Protein AF-A0A3D3JMY3-F1 (afdb_monomer_lite)

Secondary structure (DSSP, 8-state):
---------HHHHHHHHHHHHHHTTTTTTT--SPEEEE-TTSEEEEE-TTT--EEEEEEEGGGT--

Structure (mmCIF, N/CA/C/O backbone):
data_AF-A0A3D3JMY3-F1
#
_entry.id   AF-A0A3D3JMY3-F1
#
loop_
_atom_site.group_PDB
_atom_site.id
_atom_site.type_symbol
_atom_site.label_atom_id
_atom_site.label_alt_id
_atom_site.label_comp_id
_atom_site.label_asym_id
_atom_site.label_entity_id
_atom_site.label_seq_id
_atom_site.pdbx_PDB_ins_code
_atom_site.Cartn_x
_atom_site.Cartn_y
_atom_site.Cartn_z
_atom_site.occupancy
_atom_site.B_iso_or_equiv
_atom_site.auth_seq_id
_atom_site.auth_comp_id
_atom_site.auth_asym_id
_atom_site.auth_atom_id
_atom_site.pdbx_PDB_model_num
ATOM 1 N N . MET A 1 1 ? 11.488 -11.520 6.438 1.00 33.06 1 MET A N 1
ATOM 2 C CA . MET A 1 1 ? 11.988 -10.253 7.026 1.00 33.06 1 MET A CA 1
ATOM 3 C C . MET A 1 1 ? 11.466 -9.119 6.164 1.00 33.06 1 MET A C 1
ATOM 5 O O . MET A 1 1 ? 11.721 -9.149 4.974 1.00 33.06 1 MET A O 1
ATOM 9 N N . ILE A 1 2 ? 10.722 -8.156 6.712 1.00 39.91 2 ILE A N 1
ATOM 10 C CA . ILE A 1 2 ? 10.255 -7.000 5.928 1.00 39.91 2 ILE A CA 1
ATOM 11 C C . ILE A 1 2 ? 11.457 -6.062 5.775 1.00 39.91 2 ILE A C 1
ATOM 13 O O . ILE A 1 2 ? 11.916 -5.503 6.775 1.00 39.91 2 ILE A O 1
ATOM 17 N N . ARG A 1 3 ? 12.013 -5.927 4.563 1.00 38.06 3 ARG A N 1
ATOM 18 C CA . ARG A 1 3 ? 13.048 -4.924 4.271 1.00 38.06 3 ARG A CA 1
ATOM 19 C C . ARG A 1 3 ? 12.444 -3.542 4.530 1.00 38.06 3 ARG A C 1
ATOM 21 O O . ARG A 1 3 ? 11.706 -3.011 3.711 1.00 38.06 3 ARG A O 1
ATOM 28 N N . LYS A 1 4 ? 12.737 -2.950 5.691 1.00 44.47 4 LYS A N 1
ATOM 29 C CA . LYS A 1 4 ? 12.585 -1.503 5.875 1.00 44.47 4 LYS A CA 1
ATOM 30 C C . LYS A 1 4 ? 13.603 -0.852 4.950 1.00 44.47 4 LYS A C 1
ATOM 32 O O . LYS A 1 4 ? 14.803 -1.011 5.177 1.00 44.47 4 LYS A O 1
ATOM 37 N N . LEU A 1 5 ? 13.123 -0.175 3.913 1.00 47.28 5 LEU A N 1
ATOM 38 C CA . LEU A 1 5 ? 13.950 0.656 3.049 1.00 47.28 5 LEU A CA 1
ATOM 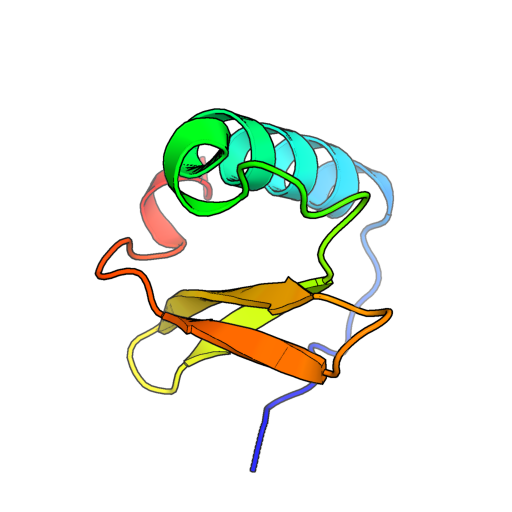39 C C . LEU A 1 5 ? 14.764 1.618 3.930 1.00 47.28 5 LEU A C 1
ATOM 41 O O . LEU A 1 5 ? 14.217 2.473 4.627 1.00 47.28 5 LEU A O 1
ATOM 45 N N . LYS A 1 6 ? 16.084 1.402 3.949 1.00 39.94 6 LYS A N 1
ATOM 46 C CA . LYS A 1 6 ? 17.056 2.474 4.168 1.00 39.94 6 LYS A CA 1
ATOM 47 C C . LYS A 1 6 ? 16.916 3.457 2.998 1.00 39.94 6 LYS A C 1
ATOM 49 O O . LYS A 1 6 ? 16.571 3.004 1.911 1.00 39.94 6 LYS A O 1
ATOM 54 N N . THR A 1 7 ? 17.278 4.722 3.247 1.00 41.25 7 THR A N 1
ATOM 55 C CA . THR A 1 7 ? 17.497 5.819 2.270 1.00 41.25 7 THR A CA 1
ATOM 56 C C . THR A 1 7 ? 16.302 6.789 2.191 1.00 41.25 7 THR A C 1
ATOM 58 O O . THR A 1 7 ? 15.219 6.420 1.765 1.00 41.25 7 THR A O 1
ATOM 61 N N . THR A 1 8 ? 16.340 7.938 2.884 1.00 46.81 8 THR A N 1
ATOM 62 C CA . THR A 1 8 ? 16.772 9.265 2.371 1.00 46.81 8 THR A CA 1
ATOM 63 C C . THR A 1 8 ? 16.183 9.620 1.002 1.00 46.81 8 THR A C 1
ATOM 65 O O . THR A 1 8 ? 16.886 9.435 0.027 1.00 46.81 8 THR A O 1
ATOM 68 N N . GLU A 1 9 ? 14.939 10.133 0.941 1.00 44.72 9 GLU A N 1
ATOM 69 C CA . GLU A 1 9 ? 14.346 10.876 -0.204 1.00 44.72 9 GLU A CA 1
ATOM 70 C C . GLU A 1 9 ? 12.897 11.335 0.121 1.00 44.72 9 GLU A C 1
ATOM 72 O O . GLU A 1 9 ? 11.907 10.890 -0.462 1.00 44.72 9 GLU A O 1
ATOM 77 N N . ASP A 1 10 ? 12.742 12.222 1.111 1.00 54.09 10 ASP A N 1
ATOM 78 C CA . ASP A 1 10 ? 11.442 12.651 1.674 1.00 54.09 10 ASP A CA 1
ATOM 79 C C . ASP A 1 10 ? 10.405 13.149 0.637 1.00 54.09 10 ASP A C 1
ATOM 81 O O . ASP A 1 10 ? 9.199 12.995 0.832 1.00 54.09 10 ASP A O 1
ATOM 85 N N . GLY A 1 11 ? 10.843 13.719 -0.491 1.00 51.03 11 GLY A N 1
ATOM 86 C CA . GLY A 1 11 ? 9.949 14.286 -1.511 1.00 51.03 11 GLY A CA 1
ATOM 87 C C . GLY A 1 11 ? 9.396 13.274 -2.522 1.00 51.03 11 GLY A C 1
ATOM 88 O O . GLY A 1 11 ? 8.202 13.305 -2.840 1.00 51.03 11 GLY A O 1
ATOM 89 N N . TRP A 1 12 ? 10.246 12.375 -3.023 1.00 56.34 12 TRP A N 1
ATOM 90 C CA . TRP A 1 12 ? 9.864 11.342 -3.995 1.00 56.34 12 TRP A CA 1
ATOM 91 C C . TRP A 1 12 ? 8.969 10.291 -3.333 1.00 56.34 12 TRP A C 1
ATOM 93 O O . TRP A 1 12 ? 7.879 9.985 -3.827 1.00 56.34 12 TRP A O 1
ATOM 103 N N . HIS A 1 13 ? 9.338 9.881 -2.114 1.00 67.00 13 HIS A N 1
ATOM 104 C CA . HIS A 1 13 ? 8.5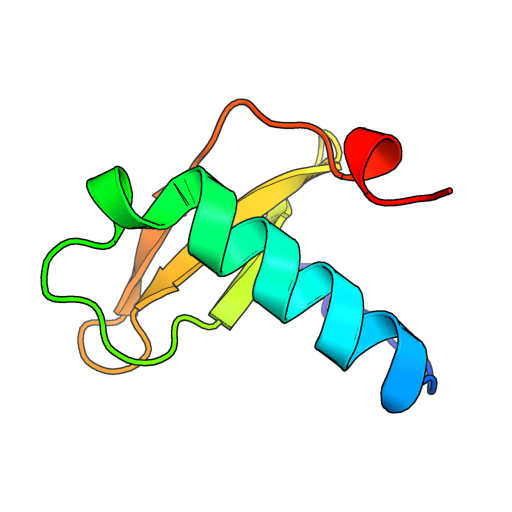50 8.954 -1.310 1.00 67.00 13 HIS A CA 1
ATOM 105 C C . HIS A 1 13 ? 7.152 9.505 -0.993 1.00 67.00 13 HIS A C 1
ATOM 107 O O . HIS A 1 13 ? 6.175 8.762 -1.043 1.00 67.00 13 HIS A O 1
ATOM 113 N N . TYR A 1 14 ? 7.012 10.810 -0.721 1.00 70.44 14 TYR A N 1
ATOM 114 C CA . TYR A 1 14 ? 5.705 11.410 -0.431 1.00 70.44 14 TYR A CA 1
ATOM 115 C C . TYR A 1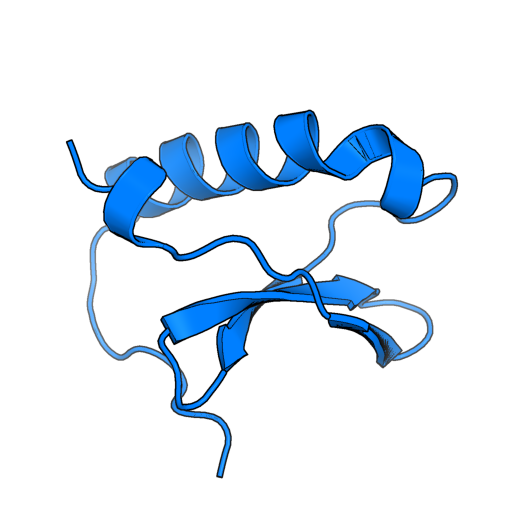 14 ? 4.759 11.389 -1.641 1.00 70.44 14 TYR A C 1
ATOM 117 O O . TYR A 1 14 ? 3.582 11.043 -1.498 1.00 70.44 14 TYR A O 1
ATOM 125 N N . LYS A 1 15 ? 5.256 11.732 -2.838 1.00 77.25 15 LYS A N 1
ATOM 126 C CA . LYS A 1 15 ? 4.439 11.750 -4.065 1.00 77.25 15 LYS A CA 1
ATOM 127 C C . LYS A 1 15 ? 3.990 10.348 -4.469 1.00 77.25 15 LYS A C 1
ATOM 129 O O . LYS A 1 15 ? 2.799 10.149 -4.709 1.00 77.25 15 LYS A O 1
ATOM 134 N N . ILE A 1 16 ? 4.909 9.385 -4.487 1.00 81.50 16 ILE A N 1
ATOM 135 C CA . ILE A 1 16 ? 4.597 7.994 -4.839 1.00 81.50 16 ILE A CA 1
ATOM 136 C C . ILE A 1 16 ? 3.665 7.373 -3.812 1.00 81.50 16 ILE A C 1
ATOM 138 O O . ILE A 1 16 ? 2.638 6.812 -4.183 1.00 81.50 16 ILE A O 1
ATOM 142 N N . LYS A 1 17 ? 3.940 7.563 -2.516 1.00 82.31 17 LYS A N 1
ATOM 143 C CA . LYS A 1 17 ? 3.057 7.086 -1.448 1.00 82.31 17 LYS A CA 1
ATOM 144 C C . LYS A 1 17 ? 1.637 7.620 -1.613 1.00 82.31 17 LYS A C 1
ATOM 146 O O . LYS A 1 17 ? 0.683 6.864 -1.462 1.00 82.31 17 LYS A O 1
ATOM 151 N N . LYS A 1 18 ? 1.478 8.905 -1.945 1.00 85.12 18 LYS A N 1
ATOM 152 C CA . LYS A 1 18 ? 0.156 9.491 -2.192 1.00 85.12 18 LYS A CA 1
ATOM 153 C C . LYS A 1 18 ? -0.535 8.853 -3.399 1.00 85.12 18 LYS A C 1
ATOM 155 O O . LYS A 1 18 ? -1.720 8.556 -3.301 1.00 85.12 18 LYS A O 1
ATOM 160 N N . LYS A 1 19 ? 0.192 8.627 -4.498 1.00 88.31 19 LYS A N 1
ATOM 161 C CA . LYS A 1 19 ? -0.337 7.985 -5.712 1.00 88.31 19 LYS A CA 1
ATOM 162 C C . LYS A 1 19 ? -0.786 6.546 -5.434 1.00 88.31 19 LYS A C 1
ATOM 164 O O . LYS A 1 19 ? -1.913 6.205 -5.754 1.00 88.31 19 LYS A O 1
ATOM 169 N N . ILE A 1 20 ? 0.038 5.764 -4.737 1.00 88.31 2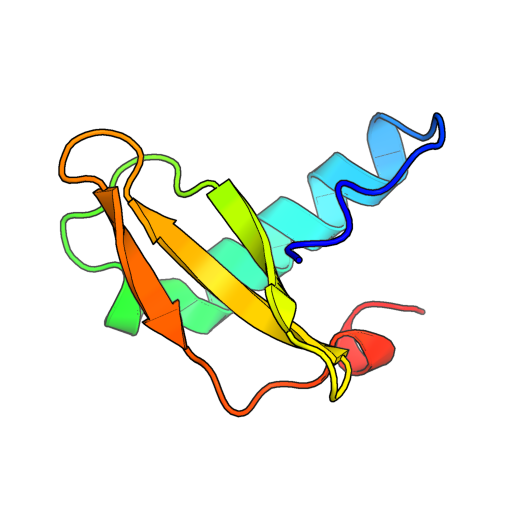0 ILE A N 1
ATOM 170 C CA . ILE A 1 20 ? -0.276 4.395 -4.303 1.00 88.31 20 ILE A CA 1
ATOM 171 C C . ILE A 1 20 ? -1.542 4.354 -3.430 1.00 88.31 20 ILE A C 1
ATOM 173 O O . ILE A 1 20 ? -2.408 3.501 -3.605 1.00 88.31 20 ILE A O 1
ATOM 177 N N . ILE A 1 21 ? -1.658 5.273 -2.465 1.00 87.62 21 ILE A N 1
ATOM 178 C CA . ILE A 1 21 ? -2.831 5.340 -1.580 1.00 87.62 21 ILE A CA 1
ATOM 179 C C . ILE A 1 21 ? -4.095 5.701 -2.366 1.00 87.62 21 ILE A C 1
ATOM 181 O O . ILE A 1 21 ? -5.158 5.163 -2.066 1.00 87.62 21 ILE A O 1
ATOM 185 N N . ASP A 1 22 ? -3.992 6.606 -3.340 1.00 88.88 22 ASP A N 1
ATOM 186 C CA . ASP A 1 22 ? -5.127 7.000 -4.178 1.00 88.88 22 ASP A CA 1
ATOM 187 C C . ASP A 1 22 ? -5.588 5.854 -5.092 1.00 88.88 22 ASP A C 1
ATOM 189 O O . ASP A 1 22 ? -6.784 5.563 -5.138 1.00 88.88 22 ASP A O 1
ATOM 193 N N . ASP A 1 23 ? -4.646 5.148 -5.722 1.00 89.94 23 ASP A N 1
ATOM 194 C CA . ASP A 1 23 ? -4.915 4.008 -6.611 1.00 89.94 23 ASP A CA 1
ATOM 195 C C . ASP A 1 23 ? -5.603 2.850 -5.869 1.00 89.94 23 ASP A C 1
ATOM 197 O O . ASP A 1 23 ? -6.509 2.191 -6.377 1.00 89.94 23 ASP A O 1
ATOM 201 N N . HIS A 1 24 ? -5.248 2.658 -4.597 1.00 88.81 24 HIS A N 1
ATOM 202 C CA . HIS A 1 24 ? -5.805 1.607 -3.748 1.00 88.81 24 HIS A CA 1
ATOM 203 C C . HIS A 1 24 ? -6.833 2.104 -2.724 1.00 88.81 24 HIS A C 1
ATOM 205 O O . HIS A 1 24 ? -7.166 1.381 -1.776 1.00 88.81 24 HIS A O 1
ATOM 211 N N . LYS A 1 25 ? -7.388 3.311 -2.898 1.00 87.38 25 LYS A N 1
ATOM 212 C CA . LYS A 1 25 ? -8.348 3.901 -1.946 1.00 87.38 25 LYS A CA 1
ATOM 213 C C . LYS A 1 25 ? -9.580 3.027 -1.706 1.00 87.38 25 LYS A C 1
ATOM 215 O O . LYS A 1 25 ? -10.131 3.029 -0.608 1.00 87.38 25 LYS A O 1
ATOM 220 N N . ASP A 1 26 ? -10.000 2.262 -2.715 1.00 87.69 26 ASP A N 1
ATOM 221 C CA . ASP A 1 26 ? -11.147 1.359 -2.619 1.00 87.69 26 ASP A CA 1
ATOM 222 C C . ASP A 1 26 ? -10.890 0.184 -1.671 1.00 87.69 26 ASP A C 1
ATOM 224 O O . ASP A 1 26 ? -11.787 -0.205 -0.921 1.00 87.69 26 ASP A O 1
ATOM 228 N N . ILE A 1 27 ? -9.655 -0.326 -1.640 1.00 85.38 27 ILE A N 1
ATOM 229 C CA . ILE A 1 27 ? -9.213 -1.373 -0.704 1.00 85.38 27 ILE A CA 1
ATOM 230 C C . ILE A 1 27 ? -9.027 -0.777 0.699 1.00 85.38 27 ILE A C 1
ATOM 232 O O . ILE A 1 27 ? -9.277 -1.433 1.710 1.00 85.38 27 ILE A O 1
ATOM 236 N N . LEU A 1 28 ? -8.640 0.497 0.759 1.00 85.19 28 LEU A N 1
ATOM 237 C CA . LEU A 1 28 ? -8.416 1.267 1.979 1.00 85.19 28 LEU A CA 1
ATOM 238 C C . LEU A 1 28 ? -9.686 1.927 2.540 1.00 85.19 28 LEU A C 1
ATOM 240 O O . LEU A 1 28 ? -9.582 2.847 3.353 1.00 85.19 28 LEU A O 1
ATOM 244 N N . LYS A 1 29 ? -10.893 1.491 2.156 1.00 84.00 29 LYS A N 1
ATOM 245 C CA . LYS A 1 29 ? -12.142 2.045 2.709 1.00 84.00 29 LYS A CA 1
ATOM 246 C C . LYS A 1 29 ? -12.166 1.912 4.235 1.00 84.00 29 LYS A C 1
ATOM 248 O O . LYS A 1 29 ? -12.271 0.818 4.779 1.00 84.00 29 LYS A O 1
ATOM 253 N N . GLY A 1 30 ? -12.070 3.052 4.920 1.00 82.81 30 GLY A N 1
ATOM 254 C CA . GLY A 1 30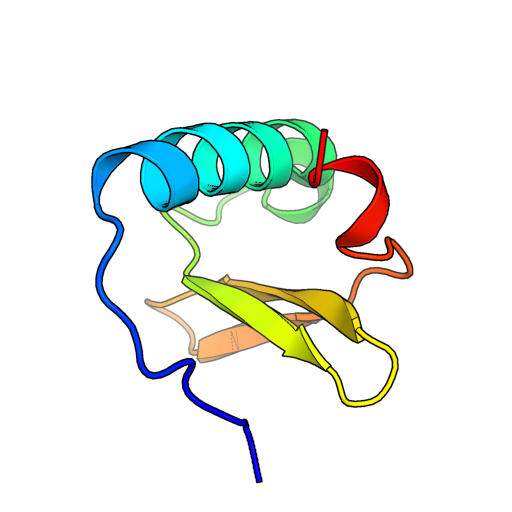 ? -12.016 3.135 6.385 1.00 82.81 30 GLY A CA 1
ATOM 255 C C . GLY A 1 30 ? -10.608 3.087 6.993 1.00 82.81 30 GLY A C 1
ATOM 256 O O . GLY A 1 30 ? -10.479 3.233 8.204 1.00 82.81 30 GLY A O 1
ATOM 257 N N . VAL A 1 31 ? -9.557 2.947 6.182 1.00 84.62 31 VAL A N 1
ATOM 258 C CA . VAL A 1 31 ? -8.153 2.970 6.616 1.00 84.62 31 VAL A CA 1
ATOM 259 C C . VAL A 1 31 ? -7.601 4.382 6.465 1.00 84.62 31 VAL A C 1
ATOM 261 O O . VAL A 1 31 ? -7.467 4.911 5.361 1.00 84.62 31 VAL A O 1
ATOM 264 N N . ARG A 1 32 ? -7.250 5.017 7.586 1.00 80.00 32 ARG A N 1
ATOM 265 C CA . ARG A 1 32 ? -6.692 6.374 7.587 1.00 80.00 32 ARG A CA 1
ATOM 266 C C . ARG A 1 32 ? -5.167 6.319 7.648 1.00 80.00 32 ARG A C 1
ATOM 268 O O . ARG A 1 32 ? -4.603 5.921 8.661 1.00 80.00 32 ARG A O 1
ATOM 275 N N . ASN A 1 33 ? -4.517 6.813 6.594 1.00 80.50 33 ASN A N 1
ATOM 276 C CA . ASN A 1 33 ? -3.058 6.948 6.489 1.00 80.50 33 ASN A CA 1
ATOM 277 C C . ASN A 1 33 ? -2.300 5.611 6.649 1.00 80.50 33 ASN A C 1
ATOM 279 O O . ASN A 1 33 ? -1.560 5.435 7.625 1.00 80.50 33 ASN A O 1
ATOM 283 N N . PRO A 1 34 ? -2.482 4.662 5.712 1.00 86.88 34 PRO A N 1
ATOM 284 C CA . PRO A 1 34 ? -1.761 3.398 5.754 1.00 86.88 34 PRO A CA 1
ATOM 285 C C . PRO A 1 34 ? -0.250 3.608 5.590 1.00 86.88 34 PRO A C 1
ATOM 287 O O . PRO A 1 34 ? 0.226 4.552 4.946 1.00 86.88 34 PRO A O 1
ATOM 290 N N . ASP A 1 35 ? 0.518 2.692 6.166 1.00 86.69 35 ASP A N 1
ATOM 291 C CA . ASP A 1 35 ? 1.913 2.507 5.798 1.00 86.69 35 ASP A CA 1
ATOM 292 C C . ASP A 1 35 ? 1.981 1.769 4.460 1.00 86.69 35 ASP A C 1
ATOM 294 O O . ASP A 1 35 ? 1.262 0.798 4.239 1.00 86.69 35 ASP A O 1
ATOM 298 N N . VAL A 1 36 ? 2.850 2.244 3.573 1.00 86.31 36 VAL A N 1
ATOM 299 C CA . VAL A 1 36 ? 3.152 1.588 2.301 1.00 86.31 36 VAL A CA 1
ATOM 300 C C . VAL A 1 36 ? 4.463 0.840 2.484 1.00 86.31 36 VAL A C 1
ATOM 302 O O . VAL A 1 36 ? 5.419 1.384 3.040 1.00 86.31 36 VAL A O 1
ATOM 305 N N . GLY A 1 37 ? 4.499 -0.410 2.053 1.00 85.44 37 GLY A N 1
ATOM 306 C CA . GLY A 1 37 ? 5.708 -1.213 1.966 1.00 85.44 37 GLY A CA 1
ATOM 307 C C . GLY A 1 37 ? 5.689 -2.057 0.704 1.00 85.44 37 GLY A C 1
ATOM 308 O O . GLY A 1 37 ? 4.788 -1.916 -0.122 1.00 85.44 37 GLY A O 1
ATOM 309 N N . PHE A 1 38 ? 6.651 -2.970 0.609 1.00 86.38 38 PHE A N 1
ATOM 310 C CA . PHE A 1 38 ? 6.797 -3.871 -0.530 1.00 86.38 38 PHE A CA 1
ATOM 311 C C . PHE A 1 38 ? 7.017 -5.304 -0.052 1.00 86.38 38 PHE A C 1
ATOM 313 O O . PHE A 1 38 ? 7.605 -5.517 1.019 1.00 86.38 38 PHE A O 1
ATOM 320 N N . ASP A 1 39 ? 6.495 -6.273 -0.799 1.00 84.50 39 ASP A N 1
ATOM 321 C CA . ASP A 1 39 ? 6.781 -7.689 -0.580 1.00 84.50 39 ASP A CA 1
ATOM 322 C C . ASP A 1 39 ? 8.072 -8.135 -1.300 1.00 84.50 39 ASP A C 1
ATOM 324 O O . ASP A 1 39 ? 8.793 -7.320 -1.867 1.00 84.50 39 ASP A O 1
ATOM 328 N N . GLU A 1 40 ? 8.415 -9.423 -1.221 1.00 83.25 40 GLU A N 1
ATOM 329 C CA . GLU A 1 40 ? 9.650 -9.961 -1.819 1.00 83.25 40 GLU A CA 1
ATOM 330 C C . GLU A 1 40 ? 9.620 -9.995 -3.353 1.00 83.25 40 GLU A C 1
ATOM 332 O O . GLU A 1 40 ? 10.679 -10.055 -3.970 1.00 83.25 40 GLU A O 1
ATOM 337 N N . ALA A 1 41 ? 8.431 -9.939 -3.955 1.00 85.62 41 ALA A N 1
ATOM 338 C CA . ALA A 1 41 ? 8.225 -9.790 -5.391 1.00 85.62 41 ALA A CA 1
ATOM 339 C C . ALA A 1 41 ? 8.018 -8.323 -5.818 1.00 85.62 41 ALA A C 1
ATOM 341 O O . ALA A 1 41 ? 7.527 -8.077 -6.917 1.00 85.62 41 ALA A O 1
ATOM 342 N N . ASP A 1 42 ? 8.373 -7.362 -4.957 1.00 84.62 42 ASP A N 1
ATOM 343 C CA . ASP A 1 42 ? 8.267 -5.923 -5.216 1.00 84.62 42 ASP A CA 1
ATOM 344 C C . ASP A 1 42 ? 6.832 -5.433 -5.510 1.00 84.62 42 ASP A C 1
ATOM 346 O O . ASP A 1 42 ? 6.637 -4.370 -6.106 1.00 84.62 42 ASP A O 1
ATOM 350 N N . ASN A 1 43 ? 5.799 -6.149 -5.044 1.00 88.44 43 ASN A N 1
ATOM 351 C CA . ASN A 1 43 ? 4.433 -5.631 -5.060 1.00 88.44 43 ASN A CA 1
ATOM 352 C C . ASN A 1 43 ? 4.157 -4.773 -3.833 1.00 88.44 43 ASN A C 1
ATOM 354 O O . ASN A 1 43 ? 4.691 -4.967 -2.736 1.00 88.44 43 ASN A O 1
ATOM 358 N N . VAL A 1 44 ? 3.280 -3.801 -4.032 1.00 88.94 44 VAL A N 1
ATOM 359 C CA . VAL A 1 44 ? 2.819 -2.886 -3.004 1.00 88.94 44 VAL A CA 1
ATOM 360 C C . VAL A 1 44 ? 2.068 -3.663 -1.921 1.00 88.94 44 VAL A C 1
ATOM 362 O O . VAL A 1 44 ? 1.145 -4.443 -2.156 1.00 88.94 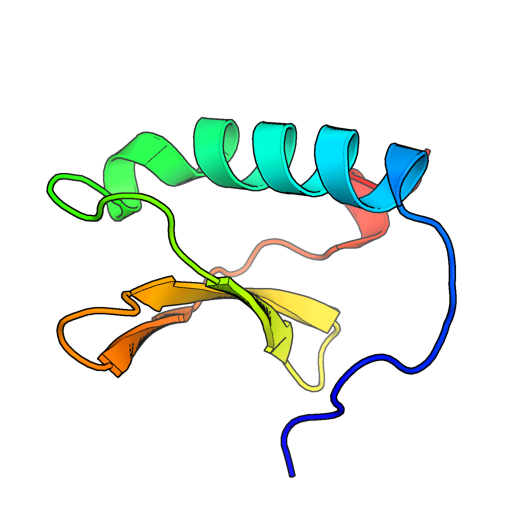44 VAL A O 1
ATOM 365 N N . ILE A 1 45 ? 2.424 -3.384 -0.673 1.00 90.25 45 ILE A N 1
ATOM 366 C CA . ILE A 1 45 ? 1.644 -3.785 0.492 1.00 90.25 45 ILE A CA 1
ATOM 367 C C . ILE A 1 45 ? 1.215 -2.547 1.266 1.00 90.25 45 ILE A C 1
ATOM 369 O O . ILE A 1 45 ? 1.988 -1.618 1.501 1.00 90.25 45 ILE A O 1
ATOM 373 N N . LEU A 1 46 ? -0.038 -2.546 1.699 1.00 89.94 46 LEU A N 1
ATOM 374 C CA . LEU A 1 46 ? -0.629 -1.469 2.475 1.00 89.94 46 LEU A CA 1
ATOM 375 C C . LEU A 1 46 ? -0.926 -1.987 3.869 1.00 89.94 46 LEU A C 1
ATOM 377 O O . LEU A 1 46 ? -1.566 -3.021 4.038 1.00 89.94 46 LEU A O 1
ATOM 381 N N . ARG A 1 47 ? -0.469 -1.286 4.897 1.00 88.62 47 ARG A N 1
ATOM 382 C CA . ARG A 1 47 ? -0.693 -1.674 6.285 1.00 88.62 47 ARG A CA 1
ATOM 383 C C . ARG A 1 47 ? -1.465 -0.594 7.014 1.00 88.62 47 ARG A C 1
ATOM 385 O O . ARG A 1 47 ? -1.015 0.542 7.125 1.00 88.62 47 ARG A O 1
ATOM 392 N N . ASP A 1 48 ? -2.603 -0.970 7.573 1.00 89.00 48 ASP A N 1
ATOM 393 C CA . ASP A 1 48 ? -3.332 -0.121 8.497 1.00 89.00 48 ASP A CA 1
ATOM 394 C C . ASP A 1 48 ? -2.550 -0.010 9.817 1.00 89.00 48 ASP A C 1
ATOM 396 O O . ASP A 1 48 ? -2.211 -1.011 10.457 1.00 89.00 48 ASP A O 1
ATOM 400 N N . ARG A 1 49 ? -2.221 1.225 10.213 1.00 83.44 49 ARG A N 1
ATOM 401 C CA . ARG A 1 49 ? -1.381 1.495 11.392 1.00 83.44 49 ARG A CA 1
ATOM 402 C C . ARG A 1 49 ? -2.132 1.315 12.710 1.00 83.44 49 ARG A C 1
ATOM 404 O O . ARG A 1 49 ? -1.489 1.112 13.733 1.00 83.44 49 ARG A O 1
ATOM 411 N N . GLN A 1 50 ? -3.462 1.411 12.694 1.00 85.62 50 GLN A N 1
ATOM 412 C CA . GLN A 1 50 ? -4.299 1.349 13.895 1.00 85.62 50 GLN A CA 1
ATOM 413 C C . GLN A 1 50 ? -4.585 -0.095 14.315 1.00 85.62 50 GLN A C 1
ATOM 415 O O . GLN A 1 50 ? -4.470 -0.448 15.482 1.00 85.62 50 GLN A O 1
ATOM 420 N N . THR A 1 51 ? -4.939 -0.931 13.348 1.00 86.62 51 THR A N 1
ATOM 421 C CA . THR A 1 51 ? -5.340 -2.333 13.506 1.00 86.62 51 THR A CA 1
ATOM 422 C C . THR A 1 51 ? -4.193 -3.299 13.233 1.00 86.62 51 THR A C 1
ATOM 424 O O . THR A 1 51 ? -4.258 -4.466 13.609 1.00 86.62 51 THR A O 1
ATOM 427 N N . GLY A 1 52 ? -3.140 -2.842 12.548 1.00 85.19 52 GLY A N 1
ATOM 428 C CA . GLY A 1 52 ? -2.034 -3.684 12.105 1.00 85.19 52 GLY A CA 1
ATOM 429 C C . GLY A 1 52 ? -2.362 -4.560 10.894 1.00 85.19 52 GLY A C 1
ATOM 430 O O . GLY A 1 52 ? -1.484 -5.308 10.462 1.00 85.19 52 GLY A O 1
ATOM 431 N N . LYS A 1 53 ? -3.575 -4.467 10.333 1.00 87.75 53 LYS A N 1
ATOM 432 C CA . LYS A 1 53 ? -4.016 -5.261 9.183 1.00 87.75 53 LYS A CA 1
ATOM 433 C C . LYS A 1 53 ? -3.194 -4.925 7.940 1.00 87.75 53 LYS A C 1
ATOM 435 O O . LYS A 1 53 ? -3.024 -3.757 7.600 1.00 87.75 53 LYS A O 1
ATOM 440 N N . THR A 1 54 ? -2.720 -5.953 7.243 1.00 90.06 54 THR A N 1
ATOM 441 C CA . THR A 1 54 ? -2.010 -5.811 5.967 1.00 90.06 54 THR A CA 1
ATOM 442 C C . THR A 1 54 ? -2.919 -6.207 4.811 1.00 90.06 54 THR A C 1
ATOM 444 O O . THR A 1 54 ? -3.524 -7.277 4.823 1.00 90.06 54 THR A O 1
ATOM 447 N N . PHE A 1 55 ? -2.980 -5.346 3.808 1.00 88.56 55 PHE A N 1
ATOM 448 C CA . PHE A 1 55 ? -3.621 -5.546 2.521 1.00 88.56 55 PHE A CA 1
ATOM 449 C C . PHE A 1 55 ? -2.506 -5.732 1.499 1.00 88.56 55 PHE A C 1
ATOM 451 O O . PHE A 1 55 ? -1.669 -4.848 1.315 1.00 88.56 55 PHE A O 1
ATOM 458 N N . ARG A 1 56 ? -2.453 -6.913 0.893 1.00 88.44 56 ARG A N 1
ATOM 459 C CA . ARG A 1 56 ? -1.528 -7.184 -0.206 1.00 88.44 56 ARG A CA 1
ATOM 460 C C . ARG A 1 56 ? -2.201 -6.770 -1.502 1.00 88.44 56 ARG A C 1
ATOM 462 O O . ARG A 1 56 ? -3.400 -7.008 -1.647 1.00 88.44 56 ARG A O 1
ATOM 469 N N . THR A 1 57 ? -1.447 -6.151 -2.395 1.00 85.75 57 THR A N 1
ATOM 470 C CA . THR A 1 57 ? -1.898 -5.877 -3.755 1.00 85.75 57 THR A CA 1
ATOM 471 C C . THR A 1 57 ? -1.013 -6.653 -4.724 1.00 85.75 57 THR A C 1
ATOM 473 O O . THR A 1 57 ? 0.125 -6.989 -4.401 1.00 85.75 57 THR A O 1
ATOM 476 N N . ASP A 1 58 ? -1.538 -6.949 -5.909 1.00 89.00 58 ASP A N 1
ATOM 477 C CA . ASP A 1 58 ? -0.779 -7.543 -7.018 1.00 89.00 58 ASP A CA 1
ATOM 478 C C . ASP A 1 58 ? -0.143 -6.449 -7.897 1.00 89.00 58 ASP A C 1
ATOM 480 O O . ASP A 1 58 ? 0.018 -6.600 -9.106 1.00 89.00 58 ASP A O 1
ATOM 484 N N . THR A 1 59 ? 0.125 -5.284 -7.302 1.00 88.75 59 THR A N 1
ATOM 485 C CA . THR A 1 59 ? 0.557 -4.083 -8.014 1.00 88.75 59 THR A CA 1
ATOM 486 C C . THR A 1 59 ? 2.055 -3.882 -7.812 1.00 88.75 59 THR A C 1
ATOM 488 O O . THR A 1 59 ? 2.455 -3.550 -6.696 1.00 88.75 59 THR A O 1
ATOM 491 N N . PRO A 1 60 ? 2.890 -4.050 -8.849 1.00 88.56 60 PRO A N 1
ATOM 492 C CA . PRO A 1 60 ? 4.335 -3.892 -8.717 1.00 88.56 60 PRO A CA 1
ATOM 493 C C . PRO A 1 60 ? 4.725 -2.417 -8.519 1.00 88.56 60 PRO A C 1
ATOM 495 O O . PRO A 1 60 ? 4.098 -1.524 -9.086 1.00 88.56 60 PRO A O 1
ATOM 498 N N . ILE A 1 61 ? 5.754 -2.139 -7.708 1.00 82.69 61 ILE A N 1
ATOM 499 C CA . ILE A 1 61 ? 6.220 -0.765 -7.413 1.00 82.69 61 ILE A CA 1
ATOM 500 C C . ILE A 1 61 ? 6.728 -0.028 -8.658 1.00 82.69 61 ILE A C 1
ATOM 502 O O . ILE A 1 61 ? 6.566 1.186 -8.762 1.00 82.69 61 ILE A O 1
ATOM 506 N N . ASN A 1 62 ? 7.247 -0.762 -9.641 1.00 83.75 62 ASN A N 1
ATOM 507 C CA . ASN A 1 62 ? 7.803 -0.204 -10.871 1.00 83.75 62 ASN A CA 1
ATOM 508 C C . ASN A 1 62 ? 6.818 0.667 -11.678 1.00 83.75 62 ASN A C 1
ATOM 510 O O . ASN A 1 62 ? 7.257 1.519 -12.439 1.00 83.75 62 ASN A O 1
ATOM 514 N N . ILE A 1 63 ? 5.498 0.528 -11.498 1.00 84.69 63 ILE A N 1
ATOM 515 C CA . ILE A 1 63 ? 4.507 1.401 -12.161 1.00 84.69 63 ILE A CA 1
ATOM 516 C C . ILE A 1 63 ? 4.479 2.826 -11.583 1.00 84.69 63 ILE A C 1
ATOM 518 O O . ILE A 1 63 ? 3.814 3.722 -12.114 1.00 84.69 63 ILE A O 1
ATOM 522 N N . TYR A 1 64 ? 5.140 3.021 -10.444 1.00 79.81 64 TYR A N 1
ATOM 523 C CA . TYR A 1 64 ? 5.267 4.297 -9.757 1.00 79.81 64 TYR A CA 1
ATOM 524 C C . TYR A 1 64 ? 6.689 4.867 -9.833 1.00 79.81 64 TYR A C 1
ATOM 526 O O . TYR A 1 64 ? 6.868 6.034 -9.485 1.00 79.81 64 TYR A O 1
ATOM 534 N N . GLU A 1 65 ? 7.659 4.071 -10.287 1.00 67.75 65 GLU A N 1
ATOM 535 C CA . GLU A 1 65 ? 9.043 4.467 -10.546 1.00 67.75 65 GLU A CA 1
ATOM 536 C C . GLU A 1 65 ? 9.154 4.993 -11.988 1.00 67.75 65 GLU A C 1
ATOM 538 O O . GLU A 1 65 ? 9.510 4.252 -12.900 1.00 67.75 65 GLU A O 1
ATOM 543 N N . ASP A 1 66 ? 8.779 6.259 -12.192 1.00 58.75 66 ASP A N 1
ATOM 544 C CA . ASP A 1 66 ? 9.039 7.022 -13.429 1.00 58.75 66 ASP A CA 1
ATOM 545 C C . ASP A 1 66 ? 10.235 7.965 -13.224 1.00 58.75 66 ASP A C 1
ATOM 547 O O . ASP A 1 66 ? 10.276 8.629 -12.152 1.00 58.75 66 ASP A O 1
#

pLDDT: mean 77.27, std 16.53, range [33.06, 90.25]

Radius of gyration: 11.45 Å; chains: 1; bounding box: 30×24×27 Å

Foldseek 3Di:
DFPPDDDDDVPLCVVLLVVVCVVCVVVCPVQDPWDWGADPQQFIWTARPPVRDIDTDPHHSVVSVD

Sequence (66 aa):
MIRKLKTTEDGWHYKIKKKIIDDHKDILKGVRNPDVGFDEADNVILRDRQTGKTFRTDTPINIYED